Protein AF-A0A4R0JDW2-F1 (afdb_monomer_lite)

Secondary structure (DSSP, 8-state):
-----S--TTEEEEEEEEE--TT-S--EEEEEEEETTSPEEEEEEESSS-S-S---SEEEEEEE-TTS-EEEEEEESSSS---EEEEEESSS-TT-SEEEEEE-SSSEEEEEEEETTTTEEEEEEEESPBTBT--EEEEEEESS----SS------SS-------

Structure (mmCIF, N/CA/C/O backbone):
data_AF-A0A4R0JDW2-F1
#
_entry.id   AF-A0A4R0JDW2-F1
#
loop_
_atom_site.group_PDB
_atom_site.id
_atom_site.type_symbol
_atom_site.label_atom_id
_atom_site.label_alt_id
_atom_site.label_comp_id
_atom_site.label_asym_id
_atom_site.label_entity_id
_atom_site.label_seq_id
_atom_site.pdbx_PDB_ins_code
_atom_site.Cartn_x
_atom_site.Cartn_y
_atom_site.Cartn_z
_atom_site.occupancy
_atom_site.B_iso_or_equiv
_atom_site.auth_seq_id
_atom_site.auth_comp_id
_atom_site.auth_asym_id
_atom_site.auth_atom_id
_atom_site.pdbx_PDB_model_num
ATOM 1 N N . MET A 1 1 ? -11.464 -12.544 -24.477 1.00 49.00 1 MET A N 1
ATOM 2 C CA . MET A 1 1 ? -10.571 -12.560 -23.295 1.00 49.00 1 MET A CA 1
ATOM 3 C C . MET A 1 1 ? -9.482 -13.599 -23.521 1.00 49.00 1 MET A C 1
ATOM 5 O O . MET A 1 1 ? -9.815 -14.723 -23.876 1.00 49.00 1 MET A O 1
ATOM 9 N N . ARG A 1 2 ? -8.201 -13.231 -23.385 1.00 64.62 2 ARG A N 1
ATOM 10 C CA . ARG A 1 2 ? -7.048 -14.141 -23.520 1.00 64.62 2 ARG A CA 1
ATOM 11 C C . ARG A 1 2 ? -6.623 -14.599 -22.124 1.00 64.62 2 ARG A C 1
ATOM 13 O O . ARG A 1 2 ? -6.446 -13.769 -21.242 1.00 64.62 2 ARG A O 1
ATOM 20 N N . ARG A 1 3 ? -6.492 -15.911 -21.913 1.00 69.12 3 ARG A N 1
ATOM 21 C CA . ARG A 1 3 ? -6.113 -16.494 -20.615 1.00 69.12 3 ARG A CA 1
ATOM 22 C C . ARG A 1 3 ? -4.651 -16.157 -20.288 1.00 69.12 3 ARG A C 1
ATOM 24 O O . ARG A 1 3 ? -3.783 -16.381 -21.126 1.00 69.12 3 ARG A O 1
ATOM 31 N N . ILE A 1 4 ? -4.382 -15.692 -19.069 1.00 69.38 4 ILE A N 1
ATOM 32 C CA . ILE A 1 4 ? -3.051 -15.260 -18.581 1.00 69.38 4 ILE A CA 1
ATOM 33 C C . ILE A 1 4 ? -2.229 -16.460 -18.030 1.00 69.38 4 ILE A C 1
ATOM 35 O O . ILE A 1 4 ? -1.380 -16.333 -17.159 1.00 69.38 4 ILE A O 1
ATOM 39 N N . GLY A 1 5 ? -2.473 -17.677 -18.532 1.00 72.00 5 GLY A N 1
ATOM 40 C CA . GLY A 1 5 ? -1.791 -18.896 -18.063 1.00 72.00 5 GLY A CA 1
ATOM 41 C C . GLY A 1 5 ? -2.276 -19.430 -16.703 1.00 72.00 5 GLY A C 1
ATOM 42 O O . GLY A 1 5 ? -3.183 -18.880 -16.080 1.00 72.00 5 GLY A O 1
ATOM 43 N N . GLY A 1 6 ? -1.738 -20.583 -16.289 1.00 79.38 6 GLY A N 1
ATOM 44 C CA . GLY A 1 6 ? -1.971 -21.196 -14.970 1.00 79.38 6 GLY A CA 1
ATOM 45 C C . GLY A 1 6 ? -0.851 -20.863 -13.976 1.00 79.38 6 GLY A C 1
ATOM 46 O O . GLY A 1 6 ? 0.083 -20.156 -14.323 1.00 79.38 6 GLY A O 1
ATOM 47 N N . GLY A 1 7 ? -0.924 -21.388 -12.748 1.00 82.25 7 GLY A N 1
ATOM 48 C CA . GLY A 1 7 ? 0.125 -21.194 -11.728 1.00 82.25 7 GLY A CA 1
ATOM 49 C C . GLY A 1 7 ? -0.107 -20.034 -10.752 1.00 82.25 7 GLY A C 1
ATOM 50 O O . GLY A 1 7 ? 0.686 -19.851 -9.838 1.00 82.25 7 GLY A O 1
ATOM 51 N N . TRP A 1 8 ? -1.218 -19.308 -10.893 1.00 82.81 8 TRP A N 1
ATOM 52 C CA . TRP A 1 8 ? -1.584 -18.174 -10.034 1.00 82.81 8 TRP A CA 1
ATOM 53 C C . TRP A 1 8 ? -2.185 -18.568 -8.673 1.00 82.81 8 TRP A C 1
ATOM 55 O O . TRP A 1 8 ? -2.215 -17.757 -7.758 1.00 82.81 8 TRP A O 1
ATOM 65 N N . GLY A 1 9 ? -2.643 -19.816 -8.520 1.00 84.94 9 GLY A N 1
ATOM 66 C CA . GLY A 1 9 ? -3.342 -20.289 -7.315 1.00 84.94 9 GLY A CA 1
ATOM 67 C C . GLY A 1 9 ? -2.595 -20.111 -5.979 1.00 84.94 9 GLY A C 1
ATOM 68 O O . GLY A 1 9 ? -3.255 -19.843 -4.982 1.00 84.94 9 GLY A O 1
ATOM 69 N N . PRO A 1 10 ? -1.255 -20.240 -5.916 1.00 90.62 10 PRO A N 1
ATOM 70 C CA . PRO A 1 10 ? -0.505 -20.026 -4.675 1.00 90.62 10 PRO A CA 1
ATOM 71 C C . PRO A 1 10 ? -0.308 -18.558 -4.268 1.00 90.62 10 PRO A C 1
ATOM 73 O O . PRO A 1 10 ? 0.159 -18.316 -3.156 1.00 90.62 10 PRO A O 1
ATOM 76 N N . PHE A 1 11 ? -0.584 -17.585 -5.143 1.00 86.06 11 PHE A N 1
ATOM 77 C CA . PHE A 1 11 ? -0.391 -16.168 -4.826 1.00 86.06 11 PHE A CA 1
ATOM 78 C C . PHE A 1 11 ? -1.510 -15.660 -3.918 1.00 86.06 11 PHE A C 1
ATOM 80 O O . PHE A 1 11 ? -2.689 -15.886 -4.180 1.00 86.06 11 PHE A O 1
ATOM 87 N N . VAL A 1 12 ? -1.124 -14.972 -2.846 1.00 86.12 12 VAL A N 1
ATOM 88 C CA . VAL A 1 12 ? -2.034 -14.436 -1.820 1.00 86.12 12 VAL A CA 1
ATOM 89 C C . VAL A 1 12 ? -2.080 -12.914 -1.808 1.00 86.12 12 VAL A C 1
ATOM 91 O O . VAL A 1 12 ? -3.012 -12.345 -1.252 1.00 86.12 12 VAL A O 1
ATOM 94 N N . ALA A 1 13 ? -1.105 -12.256 -2.439 1.00 83.31 13 ALA A N 1
ATOM 95 C CA . ALA A 1 13 ? -1.128 -10.822 -2.680 1.00 83.31 13 ALA A CA 1
ATOM 96 C C . ALA A 1 13 ? -0.439 -10.495 -4.007 1.00 83.31 13 ALA A C 1
ATOM 98 O O . ALA A 1 13 ? 0.559 -11.124 -4.373 1.00 83.31 13 ALA A O 1
ATOM 99 N N . LEU A 1 14 ? -0.978 -9.493 -4.699 1.00 85.00 14 LEU A N 1
ATOM 100 C CA . LEU A 1 14 ? -0.400 -8.885 -5.891 1.00 85.00 14 LEU A CA 1
ATOM 101 C C . LEU A 1 14 ? -0.303 -7.379 -5.650 1.00 85.00 14 LEU A C 1
ATOM 103 O O . LEU A 1 14 ? -1.228 -6.793 -5.086 1.00 85.00 14 LEU A O 1
ATOM 107 N N . HIS A 1 15 ? 0.798 -6.760 -6.061 1.00 83.56 15 HIS A N 1
ATOM 108 C CA . HIS A 1 15 ? 0.979 -5.316 -5.945 1.00 83.56 15 HIS A CA 1
ATOM 109 C C . HIS A 1 15 ? 1.805 -4.786 -7.111 1.00 83.56 15 HIS A C 1
ATOM 111 O O . HIS A 1 15 ? 2.743 -5.437 -7.557 1.00 83.56 15 HIS A O 1
ATOM 117 N N . GLU A 1 16 ? 1.496 -3.584 -7.575 1.00 83.94 16 GLU A N 1
ATOM 118 C CA . GLU A 1 16 ? 2.264 -2.886 -8.602 1.00 83.94 16 GLU A CA 1
ATOM 119 C C . GLU A 1 16 ? 3.000 -1.703 -7.966 1.00 83.94 16 GLU A C 1
ATOM 121 O O . GLU A 1 16 ? 2.429 -0.980 -7.155 1.00 83.94 16 GLU A O 1
ATOM 126 N N . ALA A 1 17 ? 4.273 -1.515 -8.291 1.00 82.06 17 ALA A N 1
ATOM 127 C CA . ALA A 1 17 ? 5.040 -0.332 -7.928 1.00 82.06 17 ALA A CA 1
ATOM 128 C C . ALA A 1 17 ? 5.503 0.359 -9.210 1.00 82.06 17 ALA A C 1
ATOM 130 O O . ALA A 1 17 ? 6.149 -0.265 -10.054 1.00 82.06 17 ALA A O 1
ATOM 131 N N . ARG A 1 18 ? 5.175 1.642 -9.362 1.00 78.69 18 ARG A N 1
ATOM 132 C CA . ARG A 1 18 ? 5.553 2.448 -10.526 1.00 78.69 18 ARG A CA 1
ATOM 133 C C . ARG A 1 18 ? 6.540 3.532 -10.120 1.00 78.69 18 ARG A C 1
ATOM 135 O O . ARG A 1 18 ? 6.370 4.174 -9.088 1.00 78.69 18 ARG A O 1
ATOM 142 N N . TYR A 1 19 ? 7.546 3.744 -10.956 1.00 77.44 19 TYR A N 1
ATOM 143 C CA . TYR A 1 19 ? 8.492 4.845 -10.867 1.00 77.44 19 TYR A CA 1
ATOM 144 C C . TYR A 1 19 ? 8.477 5.617 -12.184 1.00 77.44 19 TYR A C 1
ATOM 146 O O . TYR A 1 19 ? 8.647 5.027 -13.252 1.00 77.44 19 TYR A O 1
ATOM 154 N N . ALA A 1 20 ? 8.250 6.925 -12.088 1.00 74.19 20 ALA A N 1
ATOM 155 C CA . ALA A 1 20 ? 8.164 7.834 -13.221 1.00 74.19 20 ALA A CA 1
ATOM 156 C C . ALA A 1 20 ? 8.574 9.244 -12.763 1.00 74.19 20 ALA A C 1
ATOM 158 O O . ALA A 1 20 ? 7.755 9.974 -12.200 1.00 74.19 20 ALA A O 1
ATOM 159 N N . PRO A 1 21 ? 9.838 9.646 -12.956 1.00 68.25 21 PRO A N 1
ATOM 160 C CA . PRO A 1 21 ? 10.300 10.944 -12.500 1.00 68.25 21 PRO A CA 1
ATOM 161 C C . PRO A 1 21 ? 9.614 12.075 -13.277 1.00 68.25 21 PRO A C 1
ATOM 163 O O . PRO A 1 21 ? 9.418 12.000 -14.491 1.00 68.25 21 PRO A O 1
ATOM 166 N N . TYR A 1 22 ? 9.278 13.164 -12.579 1.00 64.56 22 TYR A N 1
ATOM 167 C CA . TYR A 1 22 ? 8.678 14.349 -13.196 1.00 64.56 22 TYR A CA 1
ATOM 168 C C . TYR A 1 22 ? 9.599 14.932 -14.281 1.00 64.56 22 TYR A C 1
ATOM 170 O O . TYR A 1 22 ? 10.730 15.325 -13.995 1.00 64.56 22 TYR A O 1
ATOM 178 N N . GLY A 1 23 ? 9.108 14.999 -15.523 1.00 66.25 23 GLY A N 1
ATOM 179 C CA . GLY A 1 23 ? 9.888 15.453 -16.682 1.00 66.25 23 GLY A CA 1
ATOM 180 C C . GLY A 1 23 ? 10.943 14.453 -17.176 1.00 66.25 23 GLY A C 1
ATOM 181 O O . GLY A 1 23 ? 11.754 14.811 -18.027 1.00 66.25 23 GLY A O 1
ATOM 182 N N . GLY A 1 24 ? 10.949 13.227 -16.646 1.00 64.81 24 GLY A N 1
ATOM 183 C CA . GLY A 1 24 ? 11.845 12.158 -17.068 1.00 64.81 24 GLY A CA 1
ATOM 184 C C . GLY A 1 24 ? 11.345 11.394 -18.292 1.00 64.81 24 GLY A C 1
ATOM 185 O O . GLY A 1 24 ? 10.171 11.445 -18.659 1.00 64.81 24 GLY A O 1
ATOM 186 N N . THR A 1 25 ? 12.263 10.663 -18.921 1.00 63.75 25 THR A N 1
ATOM 187 C CA . THR A 1 25 ? 12.013 9.829 -20.109 1.00 63.75 25 THR A CA 1
ATOM 188 C C . THR A 1 25 ? 12.113 8.332 -19.810 1.00 63.75 25 THR A C 1
ATOM 190 O O . THR A 1 25 ? 12.283 7.552 -20.738 1.00 63.75 25 THR A O 1
ATOM 193 N N . HIS A 1 26 ? 12.107 7.945 -18.534 1.00 73.25 26 HIS A N 1
ATOM 194 C CA . HIS A 1 26 ? 12.255 6.562 -18.087 1.00 73.25 26 HIS A CA 1
ATOM 195 C C . HIS A 1 26 ? 11.122 6.212 -17.127 1.00 73.25 26 HIS A C 1
ATOM 197 O O . HIS A 1 26 ? 10.843 6.958 -16.186 1.00 73.25 26 HIS A O 1
ATOM 203 N N . TYR A 1 27 ? 10.515 5.054 -17.344 1.00 77.06 27 TYR A N 1
ATOM 204 C CA . TYR A 1 27 ? 9.451 4.499 -16.531 1.00 77.06 27 TYR A CA 1
ATOM 205 C C . TYR A 1 27 ? 9.812 3.072 -16.143 1.00 77.06 27 TYR A C 1
ATOM 207 O O . TYR A 1 27 ? 10.150 2.236 -16.981 1.00 77.06 27 TYR A O 1
ATOM 215 N N . ARG A 1 28 ? 9.666 2.765 -14.854 1.00 82.19 28 ARG A N 1
ATOM 216 C CA . ARG A 1 28 ? 9.777 1.398 -14.347 1.00 82.19 28 ARG A CA 1
ATOM 217 C C . ARG A 1 28 ? 8.478 0.995 -13.688 1.00 82.19 28 ARG A C 1
ATOM 219 O O . ARG A 1 28 ? 7.998 1.667 -12.779 1.00 82.19 28 ARG A O 1
ATOM 226 N N . THR A 1 29 ? 7.954 -0.149 -14.097 1.00 83.44 29 THR A N 1
ATOM 227 C CA . THR A 1 29 ? 6.853 -0.823 -13.413 1.00 83.44 29 THR A CA 1
ATOM 228 C C . THR A 1 29 ? 7.353 -2.154 -12.880 1.00 83.44 29 THR A C 1
ATOM 230 O O . THR A 1 29 ? 7.861 -2.984 -13.630 1.00 83.44 29 THR A O 1
ATOM 233 N N . ASN A 1 30 ? 7.215 -2.355 -11.575 1.00 86.62 30 ASN A N 1
ATOM 234 C CA . ASN A 1 30 ? 7.473 -3.620 -10.913 1.00 86.62 30 ASN A CA 1
ATOM 235 C C . ASN A 1 30 ? 6.148 -4.229 -10.461 1.00 86.62 30 ASN A C 1
ATOM 237 O O . ASN A 1 30 ? 5.449 -3.662 -9.626 1.00 86.62 30 ASN A O 1
ATOM 241 N N . GLU A 1 31 ? 5.829 -5.410 -10.970 1.00 88.25 31 GLU A N 1
ATOM 242 C CA . GLU A 1 31 ? 4.744 -6.234 -10.453 1.00 88.25 31 GLU A CA 1
ATOM 243 C C . GLU A 1 31 ? 5.303 -7.212 -9.425 1.00 88.25 31 GLU A C 1
ATOM 245 O O . GLU A 1 31 ? 6.279 -7.918 -9.681 1.00 88.25 31 GLU A O 1
ATOM 250 N N . TYR A 1 32 ? 4.669 -7.267 -8.263 1.00 89.19 32 TYR A N 1
ATOM 251 C CA . TYR A 1 32 ? 5.024 -8.126 -7.149 1.00 89.19 32 TYR A CA 1
ATOM 252 C C . TYR A 1 32 ? 3.933 -9.156 -6.913 1.00 89.19 32 TYR A C 1
ATOM 254 O O . TYR A 1 32 ? 2.750 -8.825 -6.858 1.00 89.19 32 TYR A O 1
ATOM 262 N N . GLY A 1 33 ? 4.348 -10.402 -6.704 1.00 89.69 33 GLY A N 1
ATOM 263 C CA . GLY A 1 33 ? 3.470 -11.477 -6.270 1.00 89.69 33 GLY A CA 1
ATOM 264 C C . GLY A 1 33 ? 4.025 -12.169 -5.037 1.00 89.69 33 GLY A C 1
ATOM 265 O O . GLY A 1 33 ? 5.097 -12.776 -5.098 1.00 89.69 33 GLY A O 1
ATOM 266 N N . LEU A 1 34 ? 3.282 -12.108 -3.931 1.00 89.38 34 LEU A N 1
ATOM 267 C CA . LEU A 1 34 ? 3.586 -12.858 -2.718 1.00 89.38 34 LEU A CA 1
ATOM 268 C C . LEU A 1 34 ? 2.841 -14.188 -2.746 1.00 89.38 34 LEU A C 1
ATOM 270 O O . LEU A 1 34 ? 1.611 -14.231 -2.832 1.00 89.38 34 LEU A O 1
ATOM 274 N N . ARG A 1 35 ? 3.591 -15.280 -2.655 1.00 91.31 35 ARG A N 1
ATOM 275 C CA . ARG A 1 35 ? 3.045 -16.630 -2.533 1.00 91.31 35 ARG A CA 1
ATOM 276 C C . ARG A 1 35 ? 2.758 -16.984 -1.077 1.00 91.31 35 ARG A C 1
ATOM 278 O O . ARG A 1 35 ? 3.374 -16.451 -0.157 1.00 91.31 35 ARG A O 1
ATOM 285 N N . ASN A 1 36 ? 1.845 -17.928 -0.869 1.00 91.00 36 ASN A N 1
ATOM 286 C CA . ASN A 1 36 ? 1.502 -18.457 0.455 1.00 91.00 36 ASN A CA 1
ATOM 287 C C . ASN A 1 36 ? 2.667 -19.167 1.176 1.00 91.00 36 ASN A C 1
ATOM 289 O O . ASN A 1 36 ? 2.597 -19.362 2.386 1.00 91.00 36 ASN A O 1
ATOM 293 N N . ASP A 1 37 ? 3.727 -19.529 0.451 1.00 91.38 37 ASP A N 1
ATOM 294 C CA . ASP A 1 37 ? 4.977 -20.094 0.971 1.00 91.38 37 ASP A CA 1
ATOM 295 C C . ASP A 1 37 ? 6.012 -19.018 1.361 1.00 91.38 37 ASP A C 1
ATOM 297 O O . ASP A 1 37 ? 7.120 -19.345 1.783 1.00 91.38 37 ASP A O 1
ATOM 301 N N . GLY A 1 38 ? 5.657 -17.733 1.243 1.00 87.31 38 GLY A N 1
ATOM 302 C CA . GLY A 1 38 ? 6.520 -16.599 1.575 1.00 87.31 38 GLY A CA 1
ATOM 303 C C . GLY A 1 38 ? 7.500 -16.205 0.469 1.00 87.31 38 GLY A C 1
ATOM 304 O O . GLY A 1 38 ? 8.250 -15.244 0.643 1.00 87.31 38 GLY A O 1
ATOM 305 N N . VAL A 1 39 ? 7.501 -16.896 -0.676 1.00 89.94 39 VAL A N 1
ATOM 306 C CA . VAL A 1 39 ? 8.329 -16.509 -1.822 1.00 89.94 39 VAL A CA 1
ATOM 307 C C . VAL A 1 39 ? 7.730 -15.276 -2.494 1.00 89.94 39 VAL A C 1
ATOM 309 O O . VAL A 1 39 ? 6.577 -15.278 -2.933 1.00 89.94 39 VAL A O 1
ATOM 312 N N . LEU A 1 40 ? 8.544 -14.229 -2.616 1.00 89.06 40 LEU A N 1
ATOM 313 C CA . LEU A 1 40 ? 8.215 -13.030 -3.374 1.00 89.06 40 LEU A CA 1
ATOM 314 C C . LEU A 1 40 ? 8.783 -13.137 -4.792 1.00 89.06 40 LEU A C 1
ATOM 316 O O . LEU A 1 40 ? 9.985 -13.320 -4.974 1.00 89.06 40 LEU A O 1
ATOM 320 N N . SER A 1 41 ? 7.917 -13.000 -5.791 1.00 90.06 41 SER A N 1
ATOM 321 C CA . SER A 1 41 ? 8.305 -12.863 -7.198 1.00 90.06 41 SER A CA 1
ATOM 322 C C . SER A 1 41 ? 8.161 -11.410 -7.637 1.00 90.06 41 SER A C 1
ATOM 324 O O . SER A 1 41 ? 7.226 -10.736 -7.203 1.00 90.06 41 SER A O 1
ATOM 326 N N . ARG A 1 42 ? 9.072 -10.945 -8.498 1.00 90.44 42 ARG A N 1
ATOM 327 C CA . ARG A 1 42 ? 8.981 -9.636 -9.148 1.00 90.44 42 ARG A CA 1
ATOM 328 C C . ARG A 1 42 ? 9.161 -9.769 -10.650 1.00 90.44 42 ARG A C 1
ATOM 330 O O . ARG A 1 42 ? 10.109 -10.412 -11.098 1.00 90.44 42 ARG A O 1
ATOM 337 N N . TRP A 1 43 ? 8.292 -9.102 -11.395 1.00 88.38 43 TRP A N 1
ATOM 338 C CA . TRP A 1 43 ? 8.429 -8.882 -12.829 1.00 88.38 43 TRP A CA 1
ATOM 339 C C . TRP A 1 43 ? 8.618 -7.393 -13.073 1.00 88.38 43 TRP A C 1
ATOM 341 O O . TRP A 1 43 ? 7.910 -6.577 -12.490 1.00 88.38 43 TRP A O 1
ATOM 351 N N . THR A 1 44 ? 9.593 -7.043 -13.904 1.00 85.69 44 THR A N 1
ATOM 352 C CA . THR A 1 44 ? 9.952 -5.653 -14.181 1.00 85.69 44 THR A CA 1
ATOM 353 C C . THR A 1 44 ? 9.688 -5.357 -15.649 1.00 85.69 44 THR A C 1
ATOM 355 O O . THR A 1 44 ? 10.161 -6.086 -16.520 1.00 85.69 44 THR A O 1
ATOM 358 N N . ALA A 1 45 ? 8.940 -4.289 -15.907 1.00 82.69 45 ALA A N 1
ATOM 359 C CA . ALA A 1 45 ? 8.768 -3.690 -17.219 1.00 82.69 45 ALA A CA 1
ATOM 360 C C . ALA A 1 45 ? 9.413 -2.299 -17.210 1.00 82.69 45 ALA A C 1
ATOM 362 O O . ALA A 1 45 ? 9.058 -1.456 -16.382 1.00 82.69 45 ALA A O 1
ATOM 363 N N . THR A 1 46 ? 10.356 -2.077 -18.120 1.00 75.31 46 THR A N 1
ATOM 364 C CA . THR A 1 46 ? 10.983 -0.778 -18.389 1.00 75.31 46 THR A CA 1
ATOM 365 C C . THR A 1 46 ? 10.691 -0.368 -19.828 1.00 75.31 46 THR A C 1
ATOM 367 O O . THR A 1 46 ? 10.490 -1.223 -20.692 1.00 75.31 46 THR A O 1
ATOM 370 N N . ASP A 1 47 ? 10.631 0.934 -20.090 1.00 72.19 47 ASP A N 1
ATOM 371 C CA . ASP A 1 47 ? 10.476 1.494 -21.438 1.00 72.19 47 ASP A CA 1
ATOM 372 C C . ASP A 1 47 ? 11.817 1.817 -22.124 1.00 72.19 47 ASP A C 1
ATOM 374 O O . ASP A 1 47 ? 11.833 2.215 -23.289 1.00 72.19 47 ASP A O 1
ATOM 378 N N . VAL A 1 48 ? 12.939 1.601 -21.427 1.00 62.38 48 VAL A N 1
ATOM 379 C CA . VAL A 1 48 ? 14.301 1.842 -21.920 1.00 62.38 48 VAL A CA 1
ATOM 380 C C . VAL A 1 48 ? 15.171 0.594 -21.734 1.00 62.38 48 VAL A C 1
ATOM 382 O O . VAL A 1 48 ? 15.086 -0.082 -20.707 1.00 62.38 48 VAL A O 1
ATOM 385 N N . ASP A 1 49 ? 16.022 0.314 -22.727 1.00 55.25 49 ASP A N 1
ATOM 386 C CA . ASP A 1 49 ? 16.970 -0.815 -22.760 1.00 55.25 49 ASP A CA 1
ATOM 387 C C . ASP A 1 49 ? 18.165 -0.661 -21.783 1.00 55.25 49 ASP A C 1
ATOM 389 O O . ASP A 1 49 ? 18.982 -1.575 -21.673 1.00 55.25 49 ASP A O 1
ATOM 393 N N . ASP A 1 50 ? 18.277 0.458 -21.053 1.00 49.72 50 ASP A N 1
ATOM 394 C CA . ASP A 1 50 ? 19.442 0.790 -20.217 1.00 49.72 50 ASP A CA 1
ATOM 395 C C . ASP A 1 50 ? 19.117 0.849 -18.715 1.00 49.72 50 ASP A C 1
ATOM 397 O O . ASP A 1 50 ? 18.351 1.685 -18.238 1.00 49.72 50 ASP A O 1
ATOM 401 N N . ALA A 1 51 ? 19.780 -0.028 -17.962 1.00 48.41 51 ALA A N 1
ATOM 402 C CA . ALA A 1 51 ? 19.585 -0.299 -16.539 1.00 48.41 51 ALA A CA 1
ATOM 403 C C . ALA A 1 51 ? 20.321 0.662 -15.573 1.00 48.41 51 ALA A C 1
ATOM 405 O O . ALA A 1 51 ? 20.593 0.270 -14.441 1.00 48.41 51 ALA A O 1
ATOM 406 N N . ASP A 1 52 ? 20.663 1.885 -15.994 1.00 50.75 52 ASP A N 1
ATOM 407 C CA . ASP A 1 52 ? 21.604 2.751 -15.250 1.00 50.75 52 ASP A CA 1
ATOM 408 C C . ASP A 1 52 ? 21.172 4.232 -15.134 1.00 50.75 52 ASP A C 1
ATOM 410 O O . ASP A 1 52 ? 21.996 5.134 -14.967 1.00 50.75 52 ASP A O 1
ATOM 414 N N . GLN A 1 53 ? 19.866 4.518 -15.193 1.00 52.88 53 GLN A N 1
ATOM 415 C CA . GLN A 1 53 ? 19.339 5.817 -14.751 1.00 52.88 53 GLN A CA 1
ATOM 416 C C . GLN A 1 53 ? 19.098 5.810 -13.236 1.00 52.88 53 GLN A C 1
ATOM 418 O O . GLN A 1 53 ? 18.907 4.756 -12.636 1.00 52.88 53 GLN A O 1
ATOM 423 N N . GLN A 1 54 ? 19.177 6.990 -12.609 1.00 56.31 54 GLN A N 1
ATOM 424 C CA . GLN A 1 54 ? 19.125 7.208 -11.157 1.00 56.31 54 GLN A CA 1
ATOM 425 C C . GLN A 1 54 ? 17.737 6.880 -10.581 1.00 56.31 54 GLN A C 1
ATOM 427 O O . GLN A 1 54 ? 16.961 7.748 -10.191 1.00 56.31 54 GLN A O 1
ATOM 432 N N . ASP A 1 55 ? 17.436 5.594 -10.556 1.00 66.00 55 ASP A N 1
ATOM 433 C CA . ASP A 1 55 ? 16.185 5.021 -10.122 1.00 66.00 55 ASP A CA 1
ATOM 434 C C . ASP A 1 55 ? 16.046 5.090 -8.604 1.00 66.00 55 ASP A C 1
ATOM 436 O O . ASP A 1 55 ? 17.025 5.026 -7.849 1.00 66.00 55 ASP A O 1
ATOM 440 N N . ALA A 1 56 ? 14.798 5.114 -8.128 1.00 69.12 56 ALA A N 1
ATOM 441 C CA . ALA A 1 56 ? 14.534 4.750 -6.745 1.00 69.12 56 ALA A CA 1
ATOM 442 C C . ALA A 1 56 ? 15.176 3.378 -6.472 1.00 69.12 56 ALA A C 1
ATOM 444 O O . ALA A 1 56 ? 14.876 2.393 -7.155 1.00 69.12 56 ALA A O 1
ATOM 445 N N . THR A 1 57 ? 16.070 3.324 -5.482 1.00 84.81 57 THR A N 1
ATOM 446 C CA . THR A 1 57 ? 16.817 2.109 -5.108 1.00 84.81 57 THR A CA 1
ATOM 447 C C . THR A 1 57 ? 15.947 1.087 -4.383 1.00 84.81 57 THR A C 1
ATOM 449 O O . THR A 1 57 ? 16.337 -0.070 -4.237 1.00 84.81 57 THR A O 1
ATOM 452 N N . TYR A 1 58 ? 14.756 1.505 -3.950 1.00 87.75 58 TYR A N 1
ATOM 453 C CA . TYR A 1 58 ? 13.780 0.674 -3.269 1.00 87.75 58 TYR A CA 1
ATOM 454 C C . TYR A 1 58 ? 12.372 0.969 -3.768 1.00 87.75 58 TYR A C 1
ATOM 456 O O . TYR A 1 58 ? 12.008 2.133 -3.928 1.00 87.75 58 TYR A O 1
ATOM 464 N N . ASP A 1 59 ? 11.563 -0.078 -3.883 1.00 88.12 59 ASP A N 1
ATOM 465 C CA . ASP A 1 59 ? 10.111 0.060 -3.817 1.00 88.12 59 ASP A CA 1
ATOM 466 C C . ASP A 1 59 ? 9.688 -0.053 -2.345 1.00 88.12 59 ASP A C 1
ATOM 468 O O . ASP A 1 59 ? 10.223 -0.884 -1.602 1.00 88.12 59 ASP A O 1
ATOM 472 N N . THR A 1 60 ? 8.764 0.801 -1.902 1.00 87.81 60 THR A N 1
ATOM 473 C CA . THR A 1 60 ? 8.306 0.847 -0.505 1.00 87.81 60 THR A CA 1
ATOM 474 C C . THR A 1 60 ? 6.847 0.428 -0.409 1.00 87.81 60 THR A C 1
ATOM 476 O O . THR A 1 60 ? 6.006 0.964 -1.121 1.00 87.81 60 THR A O 1
ATOM 479 N N . PHE A 1 61 ? 6.551 -0.483 0.514 1.00 88.56 61 PHE A N 1
ATOM 480 C CA . PHE A 1 61 ? 5.212 -0.982 0.814 1.00 88.56 61 PHE A CA 1
ATOM 481 C C . PHE A 1 61 ? 4.846 -0.679 2.262 1.00 88.56 61 PHE A C 1
ATOM 483 O O . PHE A 1 61 ? 5.718 -0.642 3.134 1.00 88.56 61 PHE A O 1
ATOM 490 N N . LEU A 1 62 ? 3.549 -0.533 2.518 1.00 89.81 62 LEU A N 1
ATOM 491 C CA . LEU A 1 62 ? 2.973 -0.594 3.855 1.00 89.81 62 LEU A CA 1
ATOM 492 C C . LEU A 1 62 ? 2.293 -1.947 4.035 1.00 89.81 62 LEU A C 1
ATOM 494 O O . LEU A 1 62 ? 1.552 -2.390 3.160 1.00 89.81 62 LEU A O 1
ATOM 498 N N . ALA A 1 63 ? 2.564 -2.599 5.159 1.00 89.88 63 ALA A N 1
ATOM 499 C CA . ALA A 1 63 ? 1.993 -3.898 5.479 1.00 89.88 63 ALA A CA 1
ATOM 500 C C . ALA A 1 63 ? 1.638 -3.971 6.958 1.00 89.88 63 ALA A C 1
ATOM 502 O O . ALA A 1 63 ? 2.417 -3.546 7.816 1.00 89.88 63 ALA A O 1
ATOM 503 N N . ASP A 1 64 ? 0.481 -4.539 7.253 1.00 89.88 64 ASP A N 1
ATOM 504 C CA . ASP A 1 64 ? 0.081 -4.920 8.592 1.00 89.88 64 ASP A CA 1
ATOM 505 C C . ASP A 1 64 ? 0.320 -6.417 8.824 1.00 89.88 64 ASP A C 1
ATOM 507 O O . ASP A 1 64 ? 0.599 -7.199 7.914 1.00 89.88 64 ASP A O 1
ATOM 511 N N . LEU A 1 65 ? 0.276 -6.821 10.090 1.00 86.75 65 LEU A N 1
ATOM 512 C CA . LEU A 1 65 ? 0.280 -8.226 10.488 1.00 86.75 65 LEU A CA 1
ATOM 513 C C . LEU A 1 65 ? -0.954 -8.502 11.342 1.00 86.75 65 LEU A C 1
ATOM 515 O O . LEU A 1 65 ? -1.482 -7.598 11.984 1.00 86.75 65 LEU A O 1
ATOM 519 N N . LYS A 1 66 ? -1.334 -9.780 11.477 1.00 84.12 66 LYS A N 1
ATOM 520 C CA . LYS A 1 66 ? -2.468 -10.221 12.319 1.00 84.12 66 LYS A CA 1
ATOM 521 C C . LYS A 1 66 ? -2.430 -9.699 13.766 1.00 84.12 66 LYS A C 1
ATOM 523 O O . LYS A 1 66 ? -3.469 -9.601 14.403 1.00 84.12 66 LYS A O 1
ATOM 528 N N . GLY A 1 67 ? -1.246 -9.373 14.294 1.00 85.00 67 GLY A N 1
ATOM 529 C CA . GLY A 1 67 ? -1.078 -8.760 15.621 1.00 85.00 67 GLY A CA 1
ATOM 530 C C . GLY A 1 67 ? -1.431 -7.265 15.692 1.00 85.00 67 GLY A C 1
ATOM 531 O O . GLY A 1 67 ? -1.372 -6.673 16.765 1.00 85.00 67 GLY A O 1
ATOM 532 N N . GLY A 1 68 ? -1.784 -6.644 14.566 1.00 90.00 68 GLY A N 1
ATOM 533 C CA . GLY A 1 68 ? -2.173 -5.240 14.446 1.00 90.00 68 GLY A CA 1
ATOM 534 C C . GLY A 1 68 ? -1.029 -4.246 14.356 1.00 90.00 68 GLY A C 1
ATOM 535 O O . GLY A 1 68 ? -1.251 -3.050 14.508 1.00 90.00 68 GLY A O 1
ATOM 536 N N . SER A 1 69 ? 0.187 -4.723 14.140 1.00 94.19 69 SER A N 1
ATOM 537 C CA . SER A 1 69 ? 1.364 -3.904 13.868 1.00 94.19 69 SER A CA 1
ATOM 538 C C . SER A 1 69 ? 1.412 -3.476 12.402 1.00 94.19 69 SER A C 1
ATOM 540 O O . SER A 1 69 ? 1.158 -4.314 11.542 1.00 94.19 69 SER A O 1
ATOM 542 N N . LEU A 1 70 ? 1.823 -2.235 12.133 1.00 94.25 70 LEU A N 1
ATOM 543 C CA . LEU A 1 70 ? 2.070 -1.671 10.801 1.00 94.25 70 LEU A CA 1
ATOM 544 C C . LEU A 1 70 ? 3.576 -1.517 10.557 1.00 94.25 70 LEU A C 1
ATOM 546 O O . LEU A 1 70 ? 4.302 -1.017 11.425 1.00 94.25 70 LEU A O 1
ATOM 550 N N . TYR A 1 71 ? 4.029 -1.871 9.358 1.00 94.50 71 TYR A N 1
ATOM 551 C CA . TYR A 1 71 ? 5.421 -1.810 8.919 1.00 94.50 71 TYR A CA 1
ATOM 552 C C . TYR A 1 71 ? 5.568 -1.089 7.585 1.00 94.50 71 TYR A C 1
ATOM 554 O O . TYR A 1 71 ? 4.684 -1.159 6.733 1.00 94.50 71 TYR A O 1
ATOM 562 N N . THR A 1 72 ? 6.738 -0.485 7.375 1.00 93.38 72 THR A N 1
ATOM 563 C CA . THR A 1 72 ? 7.271 -0.284 6.029 1.00 93.38 72 THR A CA 1
ATOM 564 C C . THR A 1 72 ? 8.115 -1.485 5.626 1.00 93.38 72 THR A C 1
ATOM 566 O O . THR A 1 72 ? 8.893 -2.020 6.422 1.00 93.38 72 THR A O 1
ATOM 569 N N . ILE A 1 73 ? 7.975 -1.902 4.372 1.00 92.31 73 ILE A N 1
ATOM 570 C CA . ILE A 1 73 ? 8.820 -2.910 3.737 1.00 92.31 73 ILE A CA 1
ATOM 571 C C . ILE A 1 73 ? 9.462 -2.247 2.528 1.00 92.31 73 ILE A C 1
ATOM 573 O O . ILE A 1 73 ? 8.767 -1.828 1.609 1.00 92.31 73 ILE A O 1
ATOM 577 N N . ARG A 1 74 ? 10.786 -2.145 2.525 1.00 92.00 74 ARG A N 1
ATOM 578 C CA . ARG A 1 74 ? 11.557 -1.626 1.397 1.00 92.00 74 ARG A CA 1
ATOM 579 C C . ARG A 1 74 ? 12.228 -2.777 0.680 1.00 92.00 74 ARG A C 1
ATOM 581 O O . ARG A 1 74 ? 12.984 -3.529 1.296 1.00 92.00 74 ARG A O 1
ATOM 588 N N . ILE A 1 75 ? 11.977 -2.904 -0.612 1.00 91.19 75 ILE A N 1
ATOM 589 C CA . ILE A 1 75 ? 12.524 -3.978 -1.438 1.00 91.19 75 ILE A CA 1
ATOM 590 C C . ILE A 1 75 ? 13.506 -3.364 -2.429 1.00 91.19 75 ILE A C 1
ATOM 592 O O . ILE A 1 75 ? 13.081 -2.522 -3.221 1.00 91.19 75 ILE A O 1
ATOM 596 N N . PRO A 1 76 ? 14.797 -3.749 -2.395 1.00 91.06 76 PRO A N 1
ATOM 597 C CA . PRO A 1 76 ? 15.770 -3.269 -3.362 1.00 91.06 76 PRO A CA 1
ATOM 598 C C . PRO A 1 76 ? 15.305 -3.517 -4.795 1.00 91.06 76 PRO A C 1
ATOM 600 O O . PRO A 1 76 ? 14.819 -4.603 -5.130 1.00 91.06 76 PRO A O 1
ATOM 603 N N . THR A 1 77 ? 15.475 -2.521 -5.657 1.00 87.19 77 THR A N 1
ATOM 604 C CA . THR A 1 77 ? 15.069 -2.597 -7.068 1.00 87.19 77 THR A CA 1
ATOM 605 C C . THR A 1 77 ? 16.064 -3.393 -7.912 1.00 87.19 77 THR A C 1
ATOM 607 O O . THR A 1 77 ? 15.697 -3.927 -8.954 1.00 87.19 77 THR A O 1
ATOM 610 N N . SER A 1 78 ? 17.270 -3.631 -7.396 1.00 83.06 78 SER A N 1
ATOM 611 C CA . SER A 1 78 ? 18.292 -4.507 -7.973 1.00 83.06 78 SER A CA 1
ATOM 612 C C . SER A 1 78 ? 18.547 -5.758 -7.120 1.00 83.06 78 SER A C 1
ATOM 614 O O . SER A 1 78 ? 18.095 -5.878 -5.978 1.00 83.06 78 SER A O 1
ATOM 616 N N . ALA A 1 79 ? 19.247 -6.739 -7.695 1.00 81.69 79 ALA A N 1
ATOM 617 C CA . ALA A 1 79 ? 19.696 -7.912 -6.954 1.00 81.69 79 ALA A CA 1
ATOM 618 C C . ALA A 1 79 ? 20.932 -7.572 -6.094 1.00 81.69 79 ALA A C 1
ATOM 620 O O . ALA A 1 79 ? 21.823 -6.872 -6.575 1.00 81.69 79 ALA A O 1
ATOM 621 N N . PRO A 1 80 ? 21.042 -8.111 -4.865 1.00 85.00 80 PRO A N 1
ATOM 622 C CA . PRO A 1 80 ? 20.094 -9.005 -4.191 1.00 85.00 80 PRO A CA 1
ATOM 623 C C . PRO A 1 80 ? 18.874 -8.268 -3.598 1.00 85.00 80 PRO A C 1
ATOM 625 O O . PRO A 1 80 ? 19.016 -7.279 -2.886 1.00 85.00 80 PRO A O 1
ATOM 628 N N . MET A 1 81 ? 17.669 -8.820 -3.794 1.00 86.19 81 MET A N 1
ATOM 629 C CA . MET A 1 81 ? 16.395 -8.250 -3.316 1.00 86.19 81 MET A CA 1
ATOM 630 C C . MET A 1 81 ? 16.127 -8.538 -1.829 1.00 86.19 81 MET A C 1
ATOM 632 O O . MET A 1 81 ? 15.083 -9.076 -1.465 1.00 86.19 81 MET A O 1
ATOM 636 N N . LYS A 1 82 ? 17.081 -8.230 -0.948 1.00 89.94 82 LYS A N 1
ATOM 637 C CA . LYS A 1 82 ? 16.914 -8.436 0.496 1.00 89.94 82 LYS A CA 1
ATOM 638 C C . LYS A 1 82 ? 16.021 -7.331 1.086 1.00 89.94 82 LYS A C 1
ATOM 640 O O . LYS A 1 82 ? 16.465 -6.184 1.111 1.00 89.94 82 LYS A O 1
ATOM 645 N N . PRO A 1 83 ? 14.814 -7.633 1.600 1.00 91.25 83 PRO A N 1
ATOM 646 C CA . PRO A 1 83 ? 13.927 -6.598 2.119 1.00 91.25 83 PRO A CA 1
ATOM 647 C C . PRO A 1 83 ? 14.455 -5.970 3.414 1.00 91.25 83 PRO A C 1
ATOM 649 O O . PRO A 1 83 ? 15.028 -6.658 4.265 1.00 91.25 83 PRO A O 1
ATOM 652 N N . VAL A 1 84 ? 14.201 -4.674 3.586 1.00 93.69 84 VAL A N 1
ATOM 653 C CA . VAL A 1 84 ? 14.372 -3.947 4.849 1.00 93.69 84 VAL A CA 1
ATOM 654 C C . VAL A 1 84 ? 12.989 -3.697 5.435 1.00 93.69 84 VAL A C 1
ATOM 656 O O . VAL A 1 84 ? 12.150 -3.066 4.799 1.00 93.69 84 VAL A O 1
ATOM 659 N N . VAL A 1 85 ? 12.746 -4.200 6.642 1.00 93.81 85 VAL A N 1
ATOM 660 C CA . VAL A 1 85 ? 11.449 -4.098 7.322 1.00 93.81 85 VAL A CA 1
ATOM 661 C C . VAL A 1 85 ? 11.601 -3.220 8.552 1.00 93.81 85 VAL A C 1
ATOM 663 O O . VAL A 1 85 ? 12.509 -3.441 9.356 1.00 93.81 85 VAL A O 1
ATOM 666 N N . LYS A 1 86 ? 10.711 -2.241 8.725 1.00 95.88 86 LYS A N 1
ATOM 667 C CA . LYS A 1 86 ? 10.759 -1.323 9.865 1.00 95.88 86 LYS A CA 1
ATOM 668 C C . LYS A 1 86 ? 9.378 -1.101 10.457 1.00 95.88 86 LYS A C 1
ATOM 670 O O . LYS A 1 86 ? 8.408 -0.853 9.748 1.00 95.88 86 LYS A O 1
ATOM 675 N N . LEU A 1 87 ? 9.297 -1.206 11.781 1.00 96.00 87 LEU A N 1
ATOM 676 C CA . LEU A 1 87 ? 8.055 -1.017 12.520 1.00 96.00 87 LEU A CA 1
ATOM 677 C C . LEU A 1 87 ? 7.641 0.457 12.498 1.00 96.00 87 LEU A C 1
ATOM 679 O O . LEU A 1 87 ? 8.412 1.316 12.921 1.00 96.00 87 LEU A O 1
ATOM 683 N N . VAL A 1 88 ? 6.407 0.727 12.077 1.00 95.88 88 VAL A N 1
ATOM 684 C CA . VAL A 1 88 ? 5.784 2.060 12.082 1.00 95.88 88 VAL A CA 1
ATOM 685 C C . VAL A 1 88 ? 4.861 2.223 13.291 1.00 95.88 88 VAL A C 1
ATOM 687 O O . VAL A 1 88 ? 4.905 3.239 13.992 1.00 95.88 88 VAL A O 1
ATOM 690 N N . ARG A 1 89 ? 4.039 1.206 13.574 1.00 95.25 89 ARG A N 1
ATOM 691 C CA . ARG A 1 89 ? 3.156 1.139 14.750 1.00 95.25 89 ARG A CA 1
ATOM 692 C C . ARG A 1 89 ? 3.076 -0.282 15.274 1.00 95.25 89 ARG A C 1
ATOM 694 O O . ARG A 1 89 ? 2.985 -1.219 14.497 1.00 95.25 89 ARG A O 1
ATOM 701 N N . ALA A 1 90 ? 3.084 -0.432 16.594 1.00 94.06 90 ALA A N 1
ATOM 702 C CA . ALA A 1 90 ? 3.062 -1.744 17.237 1.00 94.06 90 ALA A CA 1
ATOM 703 C C . ALA A 1 90 ? 1.669 -2.396 17.283 1.00 94.06 90 ALA A C 1
ATOM 705 O O . ALA A 1 90 ? 1.579 -3.613 17.397 1.00 94.06 90 ALA A O 1
ATOM 706 N N . SER A 1 91 ? 0.597 -1.606 17.222 1.00 92.19 91 SER A N 1
ATOM 707 C CA . SER A 1 91 ? -0.783 -2.076 17.372 1.00 92.19 91 SER A CA 1
ATOM 708 C C . SER A 1 91 ? -1.767 -1.137 16.660 1.00 92.19 91 SER A C 1
ATOM 710 O O . SER A 1 91 ? -1.336 -0.144 16.078 1.00 92.19 91 SER A O 1
ATOM 712 N N . THR A 1 92 ? -3.066 -1.465 16.754 1.00 87.62 92 THR A N 1
ATOM 713 C CA . THR A 1 92 ? -4.257 -0.774 16.200 1.00 87.62 92 THR A CA 1
ATOM 714 C C . THR A 1 92 ? -4.570 -0.980 14.719 1.00 87.62 92 THR A C 1
ATOM 716 O O . THR A 1 92 ? -5.603 -0.502 14.273 1.00 87.62 92 THR A O 1
ATOM 719 N N . TRP A 1 93 ? -3.753 -1.731 13.981 1.00 91.56 93 TRP A N 1
ATOM 720 C CA . TRP A 1 93 ? -3.956 -1.993 12.547 1.00 91.56 93 TRP A CA 1
ATOM 721 C C . TRP A 1 93 ? -4.532 -3.383 12.244 1.00 91.56 93 TRP A C 1
ATOM 723 O O . TRP A 1 93 ? -4.525 -3.810 11.106 1.00 91.56 93 TRP A O 1
ATOM 733 N N . HIS A 1 94 ? -5.014 -4.127 13.247 1.00 83.31 94 HIS A N 1
ATOM 734 C CA . HIS A 1 94 ? -5.478 -5.514 13.050 1.00 83.31 94 HIS A CA 1
ATOM 735 C C . HIS A 1 94 ? -6.868 -5.619 12.413 1.00 83.31 94 HIS A C 1
ATOM 737 O O . HIS A 1 94 ? -7.255 -6.712 12.019 1.00 83.31 94 HIS A O 1
ATOM 743 N N . GLY A 1 95 ? -7.633 -4.526 12.395 1.00 81.75 95 GLY A N 1
ATOM 744 C CA . GLY A 1 95 ? -9.012 -4.508 11.906 1.00 81.75 95 GLY A CA 1
ATOM 745 C C . GLY A 1 95 ? -9.141 -4.193 10.420 1.00 81.75 95 GLY A C 1
ATOM 746 O O . GLY A 1 95 ? -10.250 -3.951 9.971 1.00 81.75 95 GLY A O 1
ATOM 747 N N . PHE A 1 96 ? -8.033 -4.112 9.678 1.00 87.06 96 PHE A N 1
ATOM 748 C CA . PHE A 1 96 ? -8.066 -3.818 8.251 1.00 87.06 96 PHE A CA 1
ATOM 749 C C . PHE A 1 96 ? -7.658 -5.054 7.460 1.00 87.06 96 PHE A C 1
ATOM 751 O O . PHE A 1 96 ? -6.614 -5.648 7.705 1.00 87.06 96 PHE A O 1
ATOM 758 N N . GLU A 1 97 ? -8.480 -5.449 6.495 1.00 85.50 97 GLU A N 1
ATOM 759 C CA . GLU A 1 97 ? -8.159 -6.547 5.579 1.00 85.50 97 GLU A CA 1
ATOM 760 C C . GLU A 1 97 ? -7.617 -6.047 4.244 1.00 85.50 97 GLU A C 1
ATOM 762 O O . GLU A 1 97 ? -7.057 -6.822 3.468 1.00 85.50 97 GLU A O 1
ATOM 767 N N . ALA A 1 98 ? -7.782 -4.754 3.970 1.00 85.75 98 ALA A N 1
ATOM 768 C CA . ALA A 1 98 ? -7.166 -4.089 2.841 1.00 85.75 98 ALA A CA 1
ATOM 769 C C . ALA A 1 98 ? -6.721 -2.680 3.212 1.00 85.75 98 ALA A C 1
ATOM 771 O O . ALA A 1 98 ? -7.373 -1.976 3.986 1.00 85.75 98 ALA A O 1
ATOM 772 N N . MET A 1 99 ? -5.622 -2.257 2.594 1.00 87.62 99 MET A N 1
ATOM 773 C CA . MET A 1 99 ? -5.116 -0.900 2.692 1.00 87.62 99 MET A CA 1
ATOM 774 C C . MET A 1 99 ? -4.909 -0.313 1.302 1.00 87.62 99 MET A C 1
ATOM 776 O O . MET A 1 99 ? -4.420 -0.988 0.398 1.00 87.62 99 MET A O 1
ATOM 780 N N . VAL A 1 100 ? -5.262 0.959 1.145 1.00 86.19 100 VAL A N 1
ATOM 781 C CA . VAL A 1 100 ? -4.962 1.751 -0.051 1.00 86.19 100 VAL A CA 1
ATOM 782 C C . VAL A 1 100 ? -4.149 2.956 0.380 1.00 86.19 100 VAL A C 1
ATOM 784 O O . VAL A 1 100 ? -4.548 3.676 1.291 1.00 86.19 100 VAL A O 1
ATOM 787 N N . ALA A 1 101 ? -3.011 3.172 -0.266 1.00 86.38 101 ALA A N 1
ATOM 788 C CA . ALA A 1 101 ? -2.108 4.259 0.058 1.00 86.38 101 ALA A CA 1
ATOM 789 C C . ALA A 1 101 ? -1.827 5.089 -1.196 1.00 86.38 101 ALA A C 1
ATOM 791 O O . ALA A 1 101 ? -1.578 4.538 -2.266 1.00 86.38 101 ALA A O 1
ATOM 792 N N . GLU A 1 102 ? -1.873 6.410 -1.060 1.00 82.44 102 GLU A N 1
ATOM 793 C CA . GLU A 1 102 ? -1.649 7.346 -2.162 1.00 82.44 102 GLU A CA 1
ATOM 794 C C . GLU A 1 102 ? -0.862 8.556 -1.663 1.00 82.44 102 GLU A C 1
ATOM 796 O O . GLU A 1 102 ? -1.084 9.039 -0.546 1.00 82.44 102 GLU A O 1
ATOM 801 N N . LYS A 1 103 ? 0.076 9.066 -2.465 1.00 79.62 103 LYS A N 1
ATOM 802 C CA . LYS A 1 103 ? 0.811 10.276 -2.091 1.00 79.62 103 LYS A CA 1
ATOM 803 C C . LYS A 1 103 ? -0.107 11.471 -2.029 1.00 79.62 103 LYS A C 1
ATOM 805 O O . LYS A 1 103 ? -0.956 11.712 -2.875 1.00 79.62 103 LYS A O 1
ATOM 810 N N . CYS A 1 104 ? 0.117 12.255 -0.993 1.00 80.00 104 CYS A N 1
ATOM 811 C CA . CYS A 1 104 ? -0.623 13.464 -0.731 1.00 80.00 104 CYS A CA 1
ATOM 812 C C . CYS A 1 104 ? 0.376 14.505 -0.254 1.00 80.00 104 CYS A C 1
ATOM 814 O O . CYS A 1 104 ? 0.748 14.509 0.913 1.00 80.00 104 CYS A O 1
ATOM 816 N N . GLY A 1 105 ? 0.829 15.384 -1.145 1.00 78.12 105 GLY A N 1
ATOM 817 C CA . GLY A 1 105 ? 1.890 16.355 -0.854 1.00 78.12 105 GLY A CA 1
ATOM 818 C C . GLY A 1 105 ? 3.305 15.786 -1.015 1.00 78.12 105 GLY A C 1
ATOM 819 O O . GLY A 1 105 ? 3.502 14.712 -1.578 1.00 78.12 105 GLY A O 1
ATOM 820 N N . THR A 1 106 ? 4.310 16.536 -0.556 1.00 76.56 106 THR A N 1
ATOM 821 C CA . THR A 1 106 ? 5.733 16.232 -0.814 1.00 76.56 106 THR A CA 1
ATOM 822 C C . THR A 1 106 ? 6.300 15.132 0.086 1.00 76.56 106 THR A C 1
ATOM 824 O O . THR A 1 106 ? 7.231 14.440 -0.307 1.00 76.56 106 THR A O 1
ATOM 827 N N . GLN A 1 107 ? 5.775 14.996 1.307 1.00 81.06 107 GLN A N 1
ATOM 828 C CA . GLN A 1 107 ? 6.278 14.074 2.335 1.00 81.06 107 GLN A CA 1
ATOM 829 C C . GLN A 1 107 ? 5.131 13.446 3.134 1.00 81.06 107 GLN A C 1
ATOM 831 O O . GLN A 1 107 ? 5.237 13.247 4.346 1.00 81.06 107 GLN A O 1
ATOM 836 N N . SER A 1 108 ? 4.002 13.189 2.484 1.00 84.88 108 SER A N 1
ATOM 837 C CA . SER A 1 108 ? 2.856 12.571 3.140 1.00 84.88 108 SER A CA 1
ATOM 838 C C . SER A 1 108 ? 2.082 11.649 2.212 1.00 84.88 108 SER A C 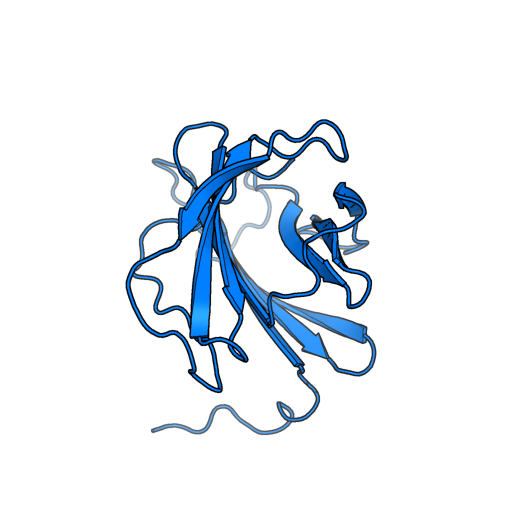1
ATOM 840 O O . SER A 1 108 ? 2.146 11.735 0.986 1.00 84.88 108 SER A O 1
ATOM 842 N N . THR A 1 109 ? 1.366 10.734 2.847 1.00 89.62 109 THR A N 1
ATOM 843 C CA . THR A 1 109 ? 0.571 9.677 2.238 1.00 89.62 109 THR A CA 1
ATOM 844 C C . THR A 1 109 ? -0.815 9.722 2.868 1.00 89.62 109 THR A C 1
ATOM 846 O O . THR A 1 109 ? -0.935 9.813 4.091 1.00 89.62 109 THR A O 1
ATOM 849 N N . LEU A 1 110 ? -1.864 9.675 2.053 1.00 91.56 110 LEU A N 1
ATOM 850 C CA . LEU A 1 110 ? -3.192 9.309 2.524 1.00 91.56 110 LEU A CA 1
ATOM 851 C C . LEU A 1 110 ? -3.273 7.790 2.558 1.00 91.56 110 LEU A C 1
ATOM 853 O O . LEU A 1 110 ? -2.976 7.128 1.567 1.00 91.56 110 LEU A O 1
ATOM 857 N N . LEU A 1 111 ? -3.658 7.257 3.708 1.00 92.00 111 LEU A N 1
ATOM 858 C CA . LEU A 1 111 ? -3.805 5.832 3.939 1.00 92.00 111 LEU A CA 1
ATOM 859 C C . LEU A 1 111 ? -5.259 5.545 4.284 1.00 92.00 111 LEU A C 1
ATOM 861 O O . LEU A 1 111 ? -5.829 6.179 5.170 1.00 92.00 111 LEU A O 1
ATOM 865 N N . VAL A 1 112 ? -5.856 4.603 3.567 1.00 92.00 112 VAL A N 1
ATOM 866 C CA . VAL A 1 112 ? -7.195 4.093 3.833 1.00 92.00 112 VAL A CA 1
ATOM 867 C C . VAL A 1 112 ? -7.070 2.667 4.335 1.00 92.00 112 VAL A C 1
ATOM 869 O O . VAL A 1 112 ? -6.636 1.806 3.576 1.00 92.00 112 VAL A O 1
ATOM 872 N N . GLY A 1 113 ? -7.456 2.423 5.586 1.00 91.88 113 GLY A N 1
ATOM 873 C CA . GLY A 1 113 ? -7.664 1.079 6.128 1.00 91.88 113 GLY A CA 1
ATOM 874 C C . GLY A 1 113 ? -9.123 0.673 5.963 1.00 91.88 113 GLY A C 1
ATOM 875 O O . GLY A 1 113 ? -10.015 1.437 6.340 1.00 91.88 113 GLY A O 1
ATOM 876 N N . ILE A 1 114 ? -9.379 -0.493 5.373 1.00 91.25 114 ILE A N 1
ATOM 877 C CA . ILE A 1 114 ? -10.731 -0.987 5.116 1.00 91.25 114 ILE A CA 1
ATOM 878 C C . ILE A 1 114 ? -10.987 -2.232 5.956 1.00 91.25 114 ILE A C 1
ATOM 880 O O . ILE A 1 114 ? -10.293 -3.236 5.804 1.00 91.25 114 ILE A O 1
ATOM 884 N N . ASP A 1 115 ? -12.003 -2.133 6.807 1.00 90.56 115 ASP A N 1
ATOM 885 C CA . ASP A 1 115 ? -12.568 -3.220 7.597 1.00 90.56 115 ASP A CA 1
ATOM 886 C C . ASP A 1 115 ? -13.769 -3.785 6.828 1.00 90.56 115 ASP A C 1
ATOM 888 O O . ASP A 1 115 ? -14.846 -3.178 6.791 1.00 90.56 115 ASP A O 1
ATOM 892 N N . LYS A 1 116 ? -13.586 -4.930 6.168 1.00 81.00 116 LYS A N 1
ATOM 893 C CA . LYS A 1 116 ? -14.643 -5.579 5.377 1.00 81.00 116 LYS A CA 1
ATOM 894 C C . LYS A 1 116 ? -15.703 -6.246 6.252 1.00 81.00 116 LYS A C 1
ATOM 896 O O . LYS A 1 116 ? -16.793 -6.533 5.753 1.00 81.00 116 LYS A O 1
ATOM 901 N N . ASP A 1 117 ? -15.370 -6.561 7.504 1.00 87.31 117 ASP A N 1
ATOM 902 C CA . ASP A 1 117 ? -16.267 -7.255 8.425 1.00 87.31 117 ASP A CA 1
ATOM 903 C C . ASP A 1 117 ? -17.338 -6.286 8.940 1.00 87.31 117 ASP A C 1
ATOM 905 O O . ASP A 1 117 ? -18.512 -6.652 9.042 1.00 87.31 117 ASP A O 1
ATOM 909 N N . THR A 1 118 ? -16.962 -5.028 9.186 1.00 90.88 118 THR A N 1
ATOM 910 C CA . THR A 1 118 ? -17.900 -3.949 9.541 1.00 90.88 118 THR A CA 1
ATOM 911 C C . THR A 1 118 ? -18.349 -3.110 8.347 1.00 90.88 118 THR A C 1
ATOM 913 O O . THR A 1 118 ? -19.358 -2.406 8.432 1.00 90.88 118 THR A O 1
ATOM 916 N N . GLY A 1 119 ? -17.622 -3.174 7.234 1.00 89.62 119 GLY A N 1
ATOM 917 C CA . GLY A 1 119 ? -17.873 -2.367 6.048 1.00 89.62 119 GLY A CA 1
ATOM 918 C C . GLY A 1 119 ? -17.395 -0.930 6.134 1.00 89.62 119 GLY A C 1
ATOM 919 O O . GLY A 1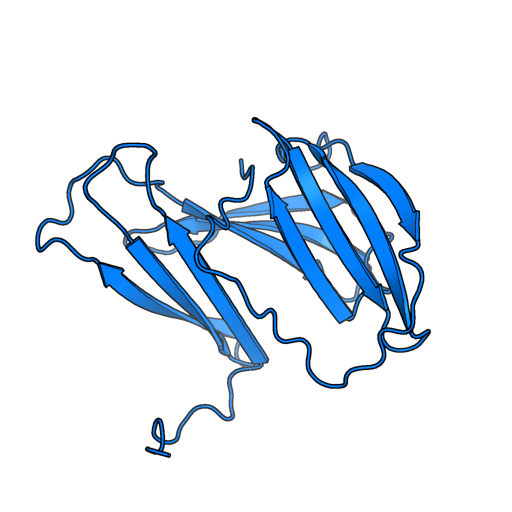 119 ? -17.867 -0.083 5.370 1.00 89.62 119 GLY A O 1
ATOM 920 N N . SER A 1 120 ? -16.493 -0.644 7.067 1.00 92.50 120 SER A N 1
ATOM 921 C CA . SER A 1 120 ? -16.004 0.698 7.360 1.00 92.50 120 SER A CA 1
ATOM 922 C C . SER A 1 120 ? -14.665 0.955 6.674 1.00 92.50 120 SER A C 1
ATOM 924 O O . SER A 1 120 ? -13.827 0.067 6.561 1.00 92.50 120 SER A O 1
ATOM 926 N N . ALA A 1 121 ? -14.428 2.198 6.258 1.00 93.06 121 ALA A N 1
ATOM 927 C CA . ALA A 1 121 ? -13.126 2.634 5.763 1.00 93.06 121 ALA A CA 1
ATOM 928 C C . ALA A 1 121 ? -12.648 3.861 6.541 1.00 93.06 121 ALA A C 1
ATOM 930 O O . ALA A 1 121 ? -13.402 4.816 6.745 1.00 93.06 121 ALA A O 1
ATOM 931 N N . TYR A 1 122 ? -11.391 3.849 6.967 1.00 94.56 122 TYR A N 1
ATOM 932 C CA . TYR A 1 122 ? -10.793 4.859 7.834 1.00 94.56 122 TYR A CA 1
ATOM 933 C C . TYR A 1 122 ? -9.670 5.558 7.085 1.00 94.56 122 TYR A C 1
ATOM 935 O O . TYR A 1 122 ? -8.788 4.899 6.550 1.00 94.56 122 TYR A O 1
ATOM 943 N N . LEU A 1 123 ? -9.738 6.887 7.012 1.00 94.50 123 LEU A N 1
ATOM 944 C CA . LEU A 1 123 ? -8.758 7.715 6.324 1.00 94.50 123 LEU A CA 1
ATOM 945 C C . LEU A 1 123 ? -7.793 8.341 7.331 1.00 94.50 123 LEU A C 1
ATOM 947 O O . LEU A 1 123 ? -8.205 9.116 8.201 1.00 94.50 123 LEU A O 1
ATOM 951 N N . ASP A 1 124 ? -6.508 8.090 7.125 1.00 94.69 124 ASP A N 1
ATOM 952 C CA . ASP A 1 124 ? -5.396 8.623 7.897 1.00 94.69 124 ASP A CA 1
ATOM 953 C C . ASP A 1 124 ? -4.450 9.442 7.007 1.00 94.69 124 ASP A C 1
ATOM 955 O O . ASP A 1 124 ? -4.206 9.118 5.845 1.00 94.69 124 ASP A O 1
ATOM 959 N N . ALA A 1 125 ? -3.879 10.505 7.571 1.00 93.69 125 ALA A N 1
ATOM 960 C CA . ALA A 1 125 ? -2.702 11.167 7.023 1.00 93.69 125 ALA A CA 1
ATOM 961 C C . ALA A 1 125 ? -1.448 10.589 7.681 1.00 93.69 125 ALA A C 1
ATOM 963 O O . ALA A 1 125 ? -1.299 10.639 8.904 1.00 93.69 125 ALA A O 1
ATOM 964 N N . VAL A 1 126 ? -0.533 10.084 6.863 1.00 92.81 126 VAL A N 1
ATOM 965 C CA . VAL A 1 126 ? 0.734 9.484 7.279 1.00 92.81 126 VAL A CA 1
ATOM 966 C C . VAL A 1 126 ? 1.867 10.374 6.780 1.00 92.81 126 VAL A C 1
ATOM 968 O O . VAL A 1 126 ? 1.928 10.695 5.594 1.00 92.81 126 VAL A O 1
ATOM 971 N N . SER A 1 127 ? 2.753 10.817 7.672 1.00 92.12 127 SER A N 1
ATOM 972 C CA . SER A 1 127 ? 3.970 11.527 7.263 1.00 92.12 127 SER A CA 1
ATOM 973 C C . SER A 1 127 ? 4.913 10.591 6.511 1.00 92.12 127 SER A C 1
ATOM 975 O O . SER A 1 127 ? 4.735 9.376 6.514 1.00 92.12 127 SER A O 1
ATOM 977 N N . HIS A 1 128 ? 5.987 11.137 5.953 1.00 89.88 128 HIS A N 1
ATOM 978 C CA . HIS A 1 128 ? 7.130 10.345 5.523 1.00 89.88 128 HIS A CA 1
ATOM 979 C C . HIS A 1 128 ? 7.522 9.353 6.626 1.00 89.88 128 HIS A C 1
ATOM 981 O O . HIS A 1 128 ? 7.648 9.731 7.802 1.00 89.88 128 HIS A O 1
ATOM 987 N N . ALA A 1 129 ? 7.616 8.081 6.249 1.00 89.06 129 ALA A N 1
ATOM 988 C CA . ALA A 1 129 ? 7.820 7.006 7.198 1.00 89.06 129 ALA A CA 1
ATOM 989 C C . ALA A 1 129 ? 9.246 7.059 7.762 1.00 89.06 129 ALA A C 1
ATOM 991 O O . ALA A 1 129 ? 10.221 7.192 7.034 1.00 89.06 129 ALA A O 1
ATOM 992 N N . GLN A 1 130 ? 9.362 6.996 9.086 1.00 91.25 130 GLN A N 1
ATOM 993 C CA . GLN A 1 130 ? 10.635 6.995 9.811 1.00 91.25 130 GLN A CA 1
ATOM 994 C C . GLN A 1 130 ? 10.590 5.989 10.972 1.00 91.25 130 GLN A C 1
ATOM 996 O O . GLN A 1 130 ? 11.090 6.220 12.070 1.00 91.25 130 GLN A O 1
ATOM 1001 N N . GLY A 1 131 ? 9.987 4.824 10.741 1.00 93.56 131 GLY A N 1
ATOM 1002 C CA . GLY A 1 131 ? 9.701 3.843 11.789 1.00 93.56 131 GLY A CA 1
ATOM 1003 C C . GLY A 1 131 ? 8.714 4.375 12.829 1.00 93.56 131 GLY A C 1
ATOM 1004 O O . GLY A 1 131 ? 7.713 4.999 12.476 1.00 93.56 131 GLY A O 1
ATOM 1005 N N . THR A 1 132 ? 8.970 4.157 14.120 1.00 96.06 132 THR A N 1
ATOM 1006 C CA . THR A 1 132 ? 8.019 4.515 15.187 1.00 96.06 132 THR A CA 1
ATOM 1007 C C . THR A 1 132 ? 7.816 6.023 15.366 1.00 96.06 132 THR A C 1
ATOM 1009 O O . THR A 1 132 ? 6.803 6.422 15.937 1.00 96.06 132 THR A O 1
ATOM 1012 N N . SER A 1 133 ? 8.706 6.869 14.832 1.00 95.19 133 SER A N 1
ATOM 1013 C CA . SER A 1 133 ? 8.537 8.331 14.816 1.00 95.19 133 SER A CA 1
ATOM 1014 C C . SER A 1 133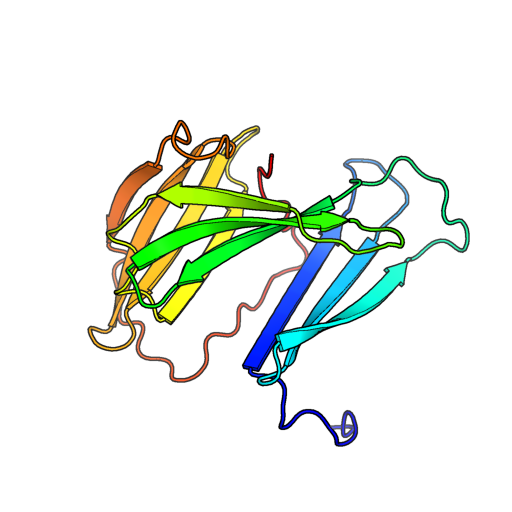 ? 7.621 8.841 13.699 1.00 95.19 133 SER A C 1
ATOM 1016 O O . SER A 1 133 ? 7.275 10.021 13.701 1.00 95.19 133 SER A O 1
ATOM 1018 N N . THR A 1 134 ? 7.193 7.979 12.767 1.00 94.19 134 THR A N 1
ATOM 1019 C CA . THR A 1 134 ? 6.216 8.337 11.724 1.00 94.19 134 THR A CA 1
ATOM 1020 C C . THR A 1 134 ? 4.976 8.933 12.375 1.00 94.19 134 THR A C 1
ATOM 1022 O O . THR A 1 134 ? 4.423 8.338 13.301 1.00 94.19 134 THR A O 1
ATOM 1025 N N . VAL A 1 135 ? 4.512 10.087 11.908 1.00 94.31 135 VAL A N 1
ATOM 1026 C CA . VAL A 1 135 ? 3.266 10.688 12.387 1.00 94.31 135 VAL A CA 1
ATOM 1027 C C . VAL A 1 135 ? 2.108 10.084 11.603 1.00 94.31 135 VAL A C 1
ATOM 1029 O O . VAL A 1 135 ? 2.128 10.067 10.377 1.00 94.31 135 VAL A O 1
ATOM 1032 N N . ILE A 1 136 ? 1.096 9.598 12.320 1.00 94.50 136 ILE A N 1
ATOM 1033 C CA . ILE A 1 136 ? -0.157 9.103 11.746 1.00 94.50 136 ILE A CA 1
ATOM 1034 C C . ILE A 1 136 ? -1.286 9.863 12.420 1.00 94.50 136 ILE A C 1
ATOM 1036 O O . ILE A 1 136 ? -1.386 9.859 13.650 1.00 94.50 136 ILE A O 1
ATOM 1040 N N . ARG A 1 137 ? -2.113 10.526 11.619 1.00 94.56 137 ARG A N 1
ATOM 1041 C CA . ARG A 1 137 ? -3.250 11.311 12.082 1.00 94.56 137 ARG A CA 1
ATOM 1042 C C . ARG A 1 137 ? -4.527 10.797 11.435 1.00 94.56 137 ARG A C 1
ATOM 1044 O O . ARG A 1 137 ? -4.715 10.988 10.236 1.00 94.56 137 ARG A O 1
ATOM 1051 N N . SER A 1 138 ? -5.430 10.272 12.256 1.00 94.38 138 SER A N 1
ATOM 1052 C CA . SER A 1 138 ? -6.781 9.948 11.807 1.00 94.38 138 SER A CA 1
ATOM 1053 C C . SER A 1 138 ? -7.520 11.210 11.388 1.00 94.38 138 SER A C 1
ATOM 1055 O O . SER A 1 138 ? -7.532 12.212 12.111 1.00 94.38 138 SER A O 1
ATOM 1057 N N . LEU A 1 139 ? -8.076 11.178 10.179 1.00 94.69 139 LEU A N 1
ATOM 1058 C CA . LEU A 1 139 ? -8.806 12.293 9.592 1.00 94.69 139 LEU A CA 1
ATOM 1059 C C . LEU A 1 139 ? -10.308 12.084 9.742 1.00 94.69 139 LEU A C 1
ATOM 1061 O O . LEU A 1 139 ? -10.987 12.930 10.320 1.00 94.69 139 LEU A O 1
ATOM 1065 N N . ARG A 1 140 ? -10.830 10.984 9.186 1.00 95.06 140 ARG A N 1
ATOM 1066 C CA . ARG A 1 140 ? -12.261 10.653 9.216 1.00 95.06 140 ARG A CA 1
ATOM 1067 C C . ARG A 1 140 ? -12.520 9.206 8.811 1.00 95.06 140 ARG A C 1
ATOM 1069 O O . ARG A 1 140 ? -11.733 8.615 8.080 1.00 95.06 140 ARG A O 1
ATOM 1076 N N . THR A 1 141 ? -13.694 8.698 9.162 1.00 94.88 141 THR A N 1
ATOM 1077 C CA . THR A 1 141 ? -14.293 7.544 8.479 1.00 94.88 141 THR A CA 1
ATOM 1078 C C . THR A 1 141 ? -14.871 8.002 7.138 1.00 94.88 141 THR A C 1
ATOM 1080 O O . THR A 1 141 ? -15.494 9.065 7.045 1.00 94.88 141 THR A O 1
ATOM 1083 N N . ILE A 1 142 ? -14.633 7.239 6.076 1.00 92.81 142 ILE A N 1
ATOM 1084 C CA . ILE A 1 142 ? -15.161 7.522 4.742 1.00 92.81 142 ILE A CA 1
ATOM 1085 C C . ILE A 1 142 ? -16.636 7.096 4.710 1.00 92.81 142 ILE A C 1
ATOM 1087 O O . ILE A 1 142 ? -16.930 5.940 5.008 1.00 92.81 142 ILE A O 1
ATOM 1091 N N . PRO A 1 143 ? -17.575 7.992 4.347 1.00 93.00 143 PRO A N 1
ATOM 1092 C CA . PRO A 1 143 ? -18.977 7.618 4.205 1.00 93.00 143 PRO A CA 1
ATOM 1093 C C . PRO A 1 143 ? -19.152 6.558 3.112 1.00 93.00 143 PRO A 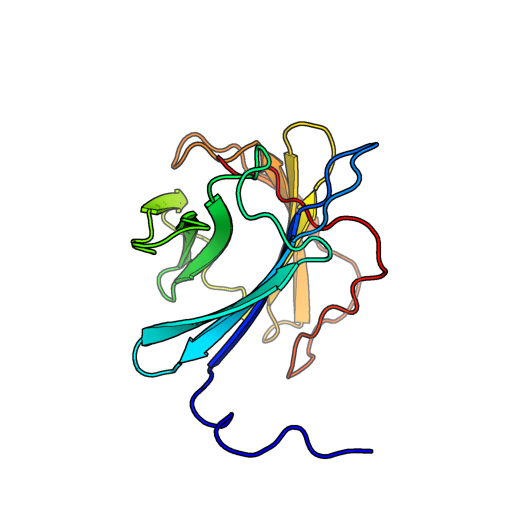C 1
ATOM 1095 O O . PRO A 1 143 ? -18.701 6.759 1.985 1.00 93.00 143 PRO A O 1
ATOM 1098 N N . GLY A 1 144 ? -19.818 5.451 3.434 1.00 88.88 144 GLY A N 1
ATOM 1099 C CA . GLY A 1 144 ? -20.066 4.356 2.498 1.00 88.88 144 GLY A CA 1
ATOM 1100 C C . GLY A 1 144 ? -20.070 2.995 3.185 1.00 88.88 144 GLY A C 1
ATOM 1101 O O . GLY A 1 144 ? -20.010 2.906 4.408 1.00 88.88 144 GLY A O 1
ATOM 1102 N N . THR A 1 145 ? -20.149 1.943 2.375 1.00 89.25 145 THR A N 1
ATOM 1103 C CA . THR A 1 145 ? -20.053 0.550 2.818 1.00 89.25 145 THR A CA 1
ATOM 1104 C C . THR A 1 145 ? -19.048 -0.170 1.931 1.00 89.25 145 THR A C 1
ATOM 1106 O O . THR A 1 145 ? -19.181 -0.159 0.706 1.00 89.25 145 THR A O 1
ATOM 1109 N N . PHE A 1 146 ? -18.047 -0.786 2.550 1.00 86.81 146 PHE A N 1
ATOM 1110 C CA . PHE A 1 146 ? -16.899 -1.387 1.881 1.00 86.81 146 PHE A CA 1
ATOM 1111 C C . PHE A 1 146 ? -16.818 -2.874 2.244 1.00 86.81 146 PHE A C 1
ATOM 1113 O O . PHE A 1 146 ? -16.018 -3.277 3.073 1.00 86.81 146 PHE A O 1
ATOM 1120 N N . ASN A 1 147 ? -17.683 -3.697 1.642 1.00 83.75 147 ASN A N 1
ATOM 1121 C CA . ASN A 1 147 ? -17.808 -5.130 1.980 1.00 83.75 147 ASN A CA 1
ATOM 1122 C C . ASN A 1 147 ? -17.337 -6.032 0.831 1.00 83.75 147 ASN A C 1
ATOM 1124 O O . ASN A 1 147 ? -17.737 -7.194 0.736 1.00 83.75 147 ASN A O 1
ATOM 1128 N N . ALA A 1 148 ? -16.572 -5.482 -0.116 1.00 75.50 148 ALA A N 1
ATOM 1129 C CA . ALA A 1 148 ? -16.161 -6.230 -1.292 1.00 75.50 148 ALA A CA 1
ATOM 1130 C C . ALA A 1 148 ? -15.257 -7.405 -0.869 1.00 75.50 148 ALA A C 1
ATOM 1132 O O . ALA A 1 148 ? -14.308 -7.201 -0.113 1.00 75.50 148 ALA A O 1
ATOM 1133 N N . PRO A 1 149 ? -15.507 -8.632 -1.367 1.00 62.91 149 PRO A N 1
ATOM 1134 C CA . PRO A 1 149 ? -14.692 -9.794 -1.012 1.00 62.91 149 PRO A CA 1
ATOM 1135 C C . PRO A 1 149 ? -13.291 -9.733 -1.631 1.00 62.91 149 PRO A C 1
ATOM 1137 O O . PRO A 1 149 ? -12.391 -10.447 -1.197 1.00 62.91 149 PRO A O 1
ATOM 1140 N N . VAL A 1 150 ? -13.118 -8.903 -2.663 1.00 62.97 150 VAL A N 1
ATOM 1141 C CA . VAL A 1 150 ? -11.853 -8.669 -3.350 1.00 62.97 150 VAL A CA 1
ATOM 1142 C C . VAL A 1 150 ? -11.687 -7.167 -3.492 1.00 62.97 150 VAL A C 1
ATOM 1144 O O . VAL A 1 150 ? -12.484 -6.514 -4.169 1.00 62.97 150 VAL A O 1
ATOM 1147 N N . TYR A 1 151 ? -10.646 -6.627 -2.870 1.00 61.16 151 TYR A N 1
ATOM 1148 C CA . TYR A 1 151 ? -10.225 -5.259 -3.119 1.00 61.16 151 TYR A CA 1
ATOM 1149 C C . TYR A 1 151 ? -9.315 -5.256 -4.335 1.00 61.16 151 TYR A C 1
ATOM 1151 O O . TYR A 1 151 ? -8.247 -5.862 -4.334 1.00 61.16 151 TYR A O 1
ATOM 1159 N N . PHE A 1 152 ? -9.756 -4.579 -5.385 1.00 52.41 152 PHE A N 1
ATOM 1160 C CA . PHE A 1 152 ? -8.893 -4.191 -6.483 1.00 52.41 152 PHE A CA 1
ATOM 1161 C C . PHE A 1 152 ? -8.970 -2.676 -6.598 1.00 52.41 152 PHE A C 1
ATOM 1163 O O . PHE A 1 152 ? -10.053 -2.088 -6.567 1.00 52.41 152 PHE A O 1
ATOM 1170 N N . ARG A 1 153 ? -7.812 -2.032 -6.699 1.00 57.69 153 ARG A N 1
ATOM 1171 C CA . ARG A 1 153 ? -7.745 -0.614 -7.018 1.00 57.69 153 ARG A CA 1
ATOM 1172 C C . ARG A 1 153 ? -7.662 -0.490 -8.530 1.00 57.69 153 ARG A C 1
ATOM 1174 O O . ARG A 1 153 ? -6.726 -0.995 -9.143 1.00 57.69 153 ARG A O 1
ATOM 1181 N N . TRP A 1 154 ? -8.634 0.188 -9.129 1.00 40.00 154 TRP A N 1
ATOM 118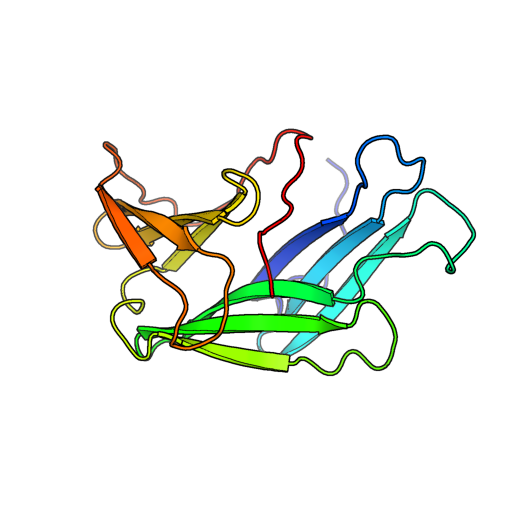2 C CA . TRP A 1 154 ? -8.449 0.727 -10.469 1.00 40.00 154 TRP A CA 1
ATOM 1183 C C . TRP A 1 154 ? -7.621 2.003 -10.318 1.00 40.00 154 TRP A C 1
ATOM 1185 O O . TRP A 1 154 ? -8.158 3.048 -9.965 1.00 40.00 154 TRP A O 1
ATOM 1195 N N . ALA A 1 155 ? -6.310 1.910 -10.523 1.00 52.62 155 ALA A N 1
ATOM 1196 C CA . ALA A 1 155 ? -5.468 3.094 -10.627 1.00 52.62 155 ALA A CA 1
ATOM 1197 C C . ALA A 1 155 ? -5.626 3.664 -12.044 1.00 52.62 155 ALA A C 1
ATOM 1199 O O . ALA A 1 155 ? -5.307 2.999 -13.035 1.00 52.62 155 ALA A O 1
ATOM 1200 N N . THR A 1 156 ? -6.182 4.871 -12.165 1.00 42.00 156 THR A N 1
ATOM 1201 C CA . THR A 1 156 ? -5.949 5.694 -13.358 1.00 42.00 156 THR A CA 1
ATOM 1202 C C . THR A 1 156 ? -4.457 6.020 -13.413 1.00 42.00 156 THR A C 1
ATOM 1204 O O . THR A 1 156 ? -3.792 5.978 -12.388 1.00 42.00 156 THR A O 1
ATOM 1207 N N . LEU A 1 157 ? -3.908 6.271 -14.601 1.00 46.03 157 LEU A N 1
ATOM 1208 C CA . LEU A 1 157 ? -2.468 6.372 -14.907 1.00 46.03 157 LEU A CA 1
ATOM 1209 C C . LEU A 1 157 ? -1.681 7.470 -14.146 1.00 46.03 157 LEU A C 1
ATOM 1211 O O . LEU A 1 157 ? -0.545 7.757 -14.512 1.00 46.03 157 LEU A O 1
ATOM 1215 N N . ASP A 1 158 ? -2.257 8.064 -13.105 1.00 46.69 158 ASP A N 1
ATOM 1216 C CA . ASP A 1 158 ? -1.625 9.061 -12.257 1.00 46.69 158 ASP A CA 1
ATOM 1217 C C . ASP A 1 158 ? -0.825 8.388 -11.127 1.00 46.69 158 ASP A C 1
ATOM 1219 O O . ASP A 1 158 ? -1.209 7.377 -10.544 1.00 46.69 158 ASP A O 1
ATOM 1223 N N . PHE A 1 159 ? 0.358 8.940 -10.901 1.00 53.34 159 PHE A N 1
ATOM 1224 C CA . PHE A 1 159 ? 1.522 8.352 -10.245 1.00 53.34 159 PHE A CA 1
ATOM 1225 C C . PHE A 1 159 ? 1.311 7.936 -8.775 1.00 53.34 159 PHE A C 1
ATOM 1227 O O . PHE A 1 159 ? 1.165 8.776 -7.890 1.00 53.34 159 PHE A O 1
ATOM 1234 N N . ASP A 1 160 ? 1.422 6.631 -8.508 1.00 50.44 160 ASP A N 1
ATOM 1235 C CA . ASP A 1 160 ? 1.311 6.000 -7.181 1.00 50.44 160 ASP A CA 1
ATOM 1236 C C . ASP A 1 160 ? 2.637 5.957 -6.403 1.00 50.44 160 ASP A C 1
ATOM 1238 O O . ASP A 1 160 ? 3.019 4.950 -5.806 1.00 50.44 160 ASP A O 1
ATOM 1242 N N . GLU A 1 161 ? 3.386 7.054 -6.408 1.00 54.16 161 GLU A N 1
ATOM 1243 C CA . GLU A 1 161 ? 4.592 7.135 -5.585 1.00 54.16 161 GLU A CA 1
ATOM 1244 C C . GLU A 1 161 ? 4.188 7.278 -4.123 1.00 54.16 161 GLU A C 1
ATOM 1246 O O . GLU A 1 161 ? 3.625 8.297 -3.768 1.00 54.16 161 GLU A O 1
ATOM 1251 N N . LEU A 1 162 ? 4.486 6.332 -3.235 1.00 50.97 162 LEU A N 1
ATOM 1252 C CA . LEU A 1 162 ? 4.345 6.587 -1.797 1.00 50.97 162 LEU A CA 1
ATOM 1253 C C . LEU A 1 162 ? 5.456 7.526 -1.315 1.00 50.97 162 LEU A C 1
ATOM 1255 O O . LEU A 1 162 ? 6.586 7.460 -1.798 1.00 50.97 162 LEU A O 1
ATOM 1259 N N . SER A 1 163 ? 5.179 8.348 -0.295 1.00 50.81 163 SER A N 1
ATOM 1260 C CA . SER A 1 163 ? 6.242 9.049 0.447 1.00 50.81 163 SER A CA 1
ATOM 1261 C C . SER A 1 163 ? 6.976 8.052 1.362 1.00 50.81 163 SER A C 1
ATOM 1263 O O . SER A 1 163 ? 6.852 8.115 2.587 1.00 50.81 163 SER A O 1
ATOM 1265 N N . GLY A 1 164 ? 7.662 7.073 0.762 1.00 47.16 164 GLY A N 1
ATOM 1266 C CA . GLY A 1 164 ? 8.469 6.052 1.443 1.00 47.16 164 GLY A CA 1
ATOM 1267 C C . GLY A 1 164 ? 9.729 6.631 2.091 1.00 47.16 164 GLY A C 1
ATOM 1268 O O . GLY A 1 164 ? 9.998 7.811 1.895 1.00 47.16 164 GLY A O 1
ATOM 1269 N N . GLU A 1 165 ? 10.465 5.819 2.867 1.00 45.66 165 GLU A N 1
ATOM 1270 C CA . GLU A 1 165 ? 11.682 6.238 3.608 1.00 45.66 165 GLU A CA 1
ATOM 1271 C C . GLU A 1 165 ? 12.897 6.575 2.726 1.00 45.66 165 GLU A C 1
ATOM 1273 O O . GLU A 1 165 ? 13.204 5.808 1.779 1.00 45.66 1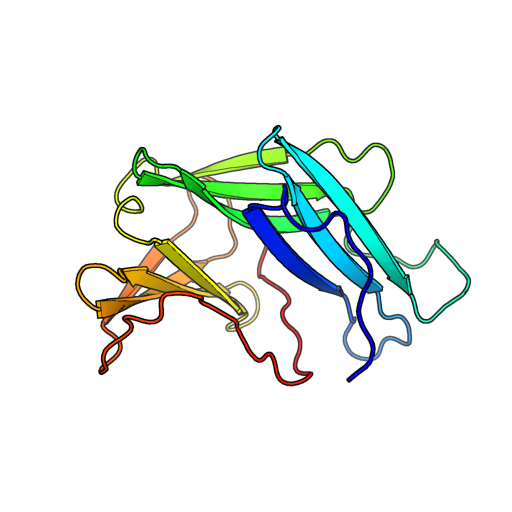65 GLU A O 1
#

Foldseek 3Di:
DDDPDDDCVQFPDKDKAWDDDDVDPKIKIWIWTQGPVRDIDIDIDIPDPDPDDPTDQWDWDWDADLQAWIWIWTFGPDPPRDIDIATQGRHDRNQAPDKDWADDDDFWIWIWGARLVQQKIWTWIWGAGDHPPIDIGTDDIDPDGHNDPDDDDPDDPDHRRGSYD

Radius of gyration: 16.6 Å; chains: 1; bounding box: 42×38×41 Å

pLDDT: mean 81.23, std 14.44, range [40.0, 96.06]

Sequence (165 aa):
MRRIGGGWGPFVALHEARYAPYGGTHYRTNEYGLRNDGVLSRWTATDVDDADQQDATYDTFLADLKGGSLYTIRIPTSAPMKPVVKLVRASTWHGFEAMVAEKCGTQSTLLVGIDKDTGSAYLDAVSHAQGTSTVIRSLRTIPGTFNAPVYFRWATLDFDELSGE

Organism: NCBI:txid1572659